Protein AF-A0A8T5E9S1-F1 (afdb_monomer_lite)

Radius of gyration: 13.84 Å; chains: 1; bounding box: 34×26×30 Å

Foldseek 3Di:
DVVVVDPAAEAEDADPPCPDCNVVVVVVVPHPAYAYDVPPDDPRHPHYCPVVVVVVVD

pLDDT: mean 96.28, std 2.48, range [82.19, 98.56]

Sequence (58 aa):
LKKQKCKRIYVACTHALLMNDAENKIKKAGVTSIISTNTIPGKTSKVDVSKAIAKAIM

Secondary structure (DSSP, 8-state):
-GGGT-S--EEEES----TTTHHHHHHHTT-SEEEEETTS-STTEEE--HHHHHHHH-

Structure (mmCIF, N/CA/C/O ba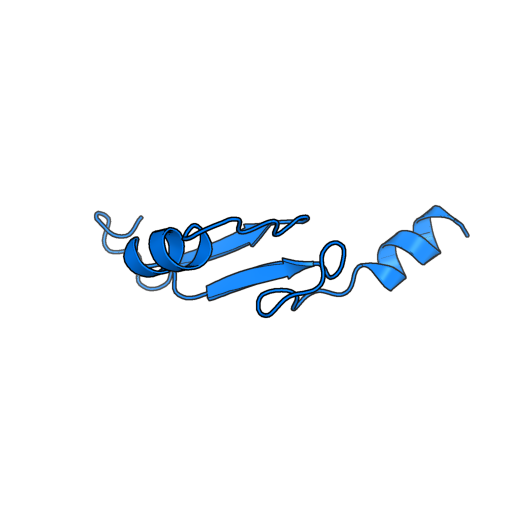ckbone):
data_AF-A0A8T5E9S1-F1
#
_entry.id   AF-A0A8T5E9S1-F1
#
loop_
_atom_site.group_PDB
_atom_site.id
_atom_site.type_symbol
_atom_site.label_atom_id
_atom_site.label_alt_id
_atom_site.label_comp_id
_atom_site.label_asym_id
_atom_site.label_entity_id
_atom_site.label_seq_id
_atom_site.pdbx_PDB_ins_code
_atom_site.Cartn_x
_atom_site.Cartn_y
_atom_site.Cartn_z
_atom_site.occupancy
_atom_site.B_iso_or_equiv
_atom_site.auth_seq_id
_atom_site.auth_comp_id
_atom_site.auth_asym_id
_atom_site.auth_atom_id
_atom_site.pdbx_PDB_model_num
ATOM 1 N N . LEU A 1 1 ? -16.683 6.420 1.135 1.00 90.81 1 LEU A N 1
ATOM 2 C CA . LEU A 1 1 ? -16.165 5.218 1.835 1.00 90.81 1 LEU A CA 1
ATOM 3 C C . LEU A 1 1 ? -16.424 5.236 3.345 1.00 90.81 1 LEU A C 1
ATOM 5 O O . LEU A 1 1 ? -17.414 4.651 3.757 1.00 90.81 1 LEU A O 1
ATOM 9 N N . LYS A 1 2 ? -15.646 5.934 4.194 1.00 91.94 2 LYS A N 1
ATOM 10 C CA . LYS A 1 2 ? -15.877 5.875 5.661 1.00 91.94 2 LYS A CA 1
ATOM 11 C C . LYS A 1 2 ? -17.242 6.427 6.096 1.00 91.94 2 LYS A C 1
ATOM 13 O O . LYS A 1 2 ? -17.954 5.766 6.841 1.00 91.94 2 LYS A O 1
ATOM 18 N N . LYS A 1 3 ? -17.664 7.570 5.539 1.00 94.56 3 LYS A N 1
ATOM 19 C CA . LYS A 1 3 ? -19.023 8.124 5.735 1.00 94.56 3 LYS A CA 1
ATOM 20 C C . LYS A 1 3 ? -20.142 7.202 5.218 1.00 94.56 3 LYS A C 1
ATOM 22 O O . LYS A 1 3 ? -21.264 7.285 5.688 1.00 94.56 3 LYS A O 1
ATOM 27 N N . GLN A 1 4 ? -19.822 6.304 4.286 1.00 94.94 4 GLN A N 1
ATOM 28 C CA . GLN A 1 4 ? -20.740 5.302 3.731 1.00 94.94 4 GLN A CA 1
ATOM 29 C C . GLN A 1 4 ? -20.668 3.962 4.486 1.00 94.94 4 GLN A C 1
ATOM 31 O O . GLN A 1 4 ? -21.115 2.944 3.974 1.00 94.94 4 GLN A O 1
ATOM 36 N N . LYS A 1 5 ? -20.100 3.944 5.702 1.00 93.81 5 LYS A N 1
ATOM 37 C CA . LYS A 1 5 ? -20.037 2.765 6.582 1.00 93.81 5 LYS A CA 1
ATOM 38 C C . LYS A 1 5 ? -19.282 1.557 5.993 1.00 93.81 5 LYS A C 1
ATOM 40 O O . LYS A 1 5 ? -19.537 0.421 6.385 1.00 93.81 5 LYS A O 1
ATOM 45 N N . CYS A 1 6 ? -18.309 1.770 5.100 1.00 95.75 6 CYS A N 1
ATOM 46 C CA . CYS A 1 6 ? -17.407 0.693 4.673 1.00 95.75 6 CYS A CA 1
ATOM 47 C C . CYS A 1 6 ? -16.626 0.136 5.878 1.00 95.75 6 CYS A C 1
ATOM 49 O O . CYS A 1 6 ? -15.953 0.893 6.577 1.00 95.75 6 CYS A O 1
ATOM 51 N N . LYS A 1 7 ? -16.671 -1.188 6.091 1.00 95.31 7 LYS A N 1
ATOM 52 C CA . LYS A 1 7 ? -16.053 -1.850 7.257 1.00 95.31 7 LYS A CA 1
ATOM 53 C C . LYS A 1 7 ? -14.525 -1.741 7.276 1.00 95.31 7 LYS A C 1
ATOM 55 O O . LYS A 1 7 ? -13.934 -1.548 8.333 1.00 95.31 7 LYS A O 1
ATOM 60 N N . ARG A 1 8 ? -13.882 -1.903 6.117 1.00 96.62 8 ARG A N 1
ATOM 61 C CA . ARG A 1 8 ? -12.425 -1.823 5.944 1.00 96.62 8 ARG A CA 1
ATOM 62 C C . ARG A 1 8 ? -12.113 -1.114 4.635 1.00 96.62 8 ARG A C 1
ATOM 64 O O . ARG A 1 8 ? -12.783 -1.360 3.637 1.00 96.62 8 ARG A O 1
ATOM 71 N N . ILE A 1 9 ? -11.120 -0.234 4.651 1.00 97.62 9 ILE A N 1
ATOM 72 C CA . ILE A 1 9 ? -10.704 0.550 3.485 1.00 97.62 9 ILE A CA 1
ATOM 73 C C . ILE A 1 9 ? -9.212 0.320 3.310 1.00 97.62 9 ILE A C 1
ATOM 75 O O . ILE A 1 9 ? -8.432 0.675 4.185 1.00 97.62 9 ILE A O 1
ATOM 79 N N . TYR A 1 10 ? -8.811 -0.263 2.192 1.00 97.44 10 TYR A N 1
ATOM 80 C CA . TYR A 1 10 ? -7.405 -0.445 1.855 1.00 97.44 10 TYR A CA 1
ATOM 81 C C . TYR A 1 10 ? -7.065 0.477 0.695 1.00 97.44 10 TYR A C 1
ATOM 83 O O . TYR A 1 10 ? -7.863 0.621 -0.229 1.00 97.44 10 TYR A O 1
ATOM 91 N N . VAL A 1 11 ? -5.901 1.116 0.761 1.00 97.06 11 VAL A N 1
ATOM 92 C CA . VAL A 1 11 ? -5.392 1.958 -0.324 1.00 97.06 11 VAL A CA 1
ATOM 93 C C . VAL A 1 11 ? -4.129 1.316 -0.863 1.00 97.06 11 VAL A C 1
ATOM 95 O O . VAL A 1 11 ? -3.249 0.945 -0.085 1.00 97.06 11 VAL A O 1
ATOM 98 N N . ALA A 1 12 ? -4.058 1.193 -2.185 1.00 97.81 12 ALA A N 1
ATOM 99 C CA . ALA A 1 12 ? -2.898 0.683 -2.891 1.00 97.81 12 ALA A CA 1
ATOM 100 C C . ALA A 1 12 ? -2.347 1.742 -3.852 1.00 97.81 12 ALA A C 1
ATOM 102 O O . ALA A 1 12 ? -3.121 2.432 -4.515 1.00 97.81 12 ALA A O 1
ATOM 103 N N . CYS A 1 13 ? -1.025 1.864 -3.938 1.00 97.50 13 CYS A N 1
ATOM 104 C CA . CYS A 1 13 ? -0.352 2.682 -4.947 1.00 97.50 13 CYS A CA 1
ATOM 105 C C . CYS A 1 13 ? 0.981 2.050 -5.363 1.00 97.50 13 CYS A C 1
ATOM 107 O O . CYS A 1 13 ? 1.587 1.295 -4.607 1.00 97.50 13 CYS A O 1
ATOM 109 N N . THR A 1 14 ? 1.456 2.350 -6.571 1.00 97.88 14 THR A N 1
ATOM 110 C CA . THR A 1 14 ? 2.776 1.887 -7.017 1.00 97.88 14 THR A CA 1
ATOM 111 C C . THR A 1 14 ? 3.869 2.640 -6.263 1.00 97.88 14 THR A C 1
ATOM 113 O O . THR A 1 14 ? 4.601 2.031 -5.485 1.00 97.88 14 THR A O 1
ATOM 116 N N . HIS A 1 15 ? 3.905 3.965 -6.401 1.00 97.38 15 HIS A N 1
ATOM 117 C CA . HIS A 1 15 ? 4.938 4.835 -5.840 1.00 97.38 15 HIS A CA 1
ATOM 118 C C . HIS A 1 15 ? 4.434 5.566 -4.588 1.00 97.38 15 HIS A C 1
ATOM 120 O O . HIS A 1 15 ? 3.758 6.594 -4.669 1.00 97.38 15 HIS A O 1
ATOM 126 N N . ALA A 1 16 ? 4.758 5.044 -3.406 1.00 96.44 16 ALA A N 1
ATOM 127 C CA . ALA A 1 16 ? 4.380 5.662 -2.137 1.00 96.44 16 ALA A CA 1
ATOM 128 C C . ALA A 1 16 ? 5.388 6.731 -1.697 1.00 96.44 16 ALA A C 1
ATOM 130 O O . ALA A 1 16 ? 6.183 6.503 -0.793 1.00 96.44 16 ALA A O 1
ATOM 131 N N . LEU A 1 17 ? 5.325 7.917 -2.313 1.00 97.00 17 LEU A N 1
ATOM 132 C CA . LEU A 1 17 ? 6.155 9.061 -1.905 1.00 97.00 17 LEU A CA 1
ATOM 133 C C . LEU A 1 17 ? 5.862 9.508 -0.465 1.00 97.00 17 LEU A C 1
ATOM 135 O O . LEU A 1 17 ? 6.780 9.855 0.266 1.00 97.00 17 LEU A O 1
ATOM 139 N N . LEU A 1 18 ? 4.578 9.521 -0.081 1.00 94.81 18 LEU A N 1
ATOM 140 C CA . LEU A 1 18 ? 4.087 9.818 1.275 1.00 94.81 18 LEU A CA 1
ATOM 141 C C . LEU A 1 18 ? 4.773 11.017 1.967 1.00 94.81 18 LEU A C 1
ATOM 143 O O . LEU A 1 18 ? 5.014 10.987 3.170 1.00 94.81 18 LEU A O 1
ATOM 147 N N . MET A 1 19 ? 5.054 12.086 1.217 1.00 94.50 19 MET A N 1
ATOM 148 C CA . MET A 1 19 ? 5.772 13.254 1.732 1.00 94.50 19 MET A CA 1
ATOM 149 C C . MET A 1 19 ? 5.027 13.944 2.880 1.00 94.50 19 MET A C 1
ATOM 151 O O . MET A 1 19 ? 3.793 14.025 2.896 1.00 94.50 19 MET A O 1
ATOM 155 N N . ASN A 1 20 ? 5.798 14.528 3.798 1.00 95.12 20 ASN A N 1
ATOM 156 C CA . ASN A 1 20 ? 5.287 15.252 4.960 1.00 95.12 20 ASN A CA 1
ATOM 157 C C . ASN A 1 20 ? 4.315 14.375 5.778 1.00 95.12 20 ASN A C 1
ATOM 159 O O . ASN A 1 20 ? 4.618 13.235 6.113 1.00 95.12 20 ASN A O 1
ATOM 163 N N . ASP A 1 21 ? 3.126 14.894 6.090 1.00 95.25 21 ASP A N 1
ATOM 164 C CA . ASP A 1 21 ? 2.111 14.206 6.897 1.00 95.25 21 ASP A CA 1
ATOM 165 C C . ASP A 1 21 ? 1.128 13.363 6.052 1.00 95.25 21 ASP A C 1
ATOM 167 O O . ASP A 1 21 ? 0.032 13.034 6.508 1.00 95.25 21 ASP A O 1
ATOM 171 N N . ALA A 1 22 ? 1.458 13.042 4.794 1.00 96.88 22 ALA A N 1
ATOM 172 C CA . ALA A 1 22 ? 0.532 12.359 3.886 1.00 96.88 22 ALA A CA 1
ATOM 173 C C . ALA A 1 22 ? 0.065 10.998 4.431 1.00 96.88 22 ALA A C 1
ATOM 175 O O . ALA A 1 22 ? -1.137 10.721 4.438 1.00 96.88 22 ALA A O 1
ATOM 176 N N . GLU A 1 23 ? 0.983 10.174 4.952 1.00 96.06 23 GLU A N 1
ATOM 177 C CA . GLU A 1 23 ? 0.641 8.867 5.532 1.00 96.06 23 GLU A CA 1
ATOM 178 C C . GLU A 1 23 ? -0.361 9.009 6.691 1.00 96.06 23 GLU A C 1
ATOM 180 O O . GLU A 1 23 ? -1.369 8.298 6.756 1.00 96.06 23 GLU A O 1
ATOM 185 N N . ASN A 1 24 ? -0.130 9.975 7.582 1.00 96.62 24 ASN A N 1
ATOM 186 C CA . ASN A 1 24 ? -0.992 10.232 8.731 1.00 96.62 24 ASN A CA 1
ATOM 187 C C . ASN A 1 24 ? -2.356 10.784 8.317 1.00 96.62 24 ASN A C 1
ATOM 189 O O . ASN A 1 24 ? -3.372 10.346 8.856 1.00 96.62 24 ASN A O 1
ATOM 193 N N . LYS A 1 25 ? -2.416 11.696 7.339 1.00 97.44 25 LYS A N 1
ATOM 194 C CA . LYS A 1 25 ? -3.685 12.201 6.788 1.00 97.44 25 LYS A CA 1
ATOM 195 C C . LYS A 1 25 ? -4.537 11.069 6.214 1.00 97.44 25 LYS A C 1
ATOM 197 O O . LYS A 1 25 ? -5.732 10.997 6.502 1.00 97.44 25 LYS A O 1
ATOM 202 N N . ILE A 1 26 ? -3.924 10.147 5.472 1.00 96.69 26 ILE A N 1
ATOM 203 C CA . ILE A 1 26 ? -4.613 8.984 4.895 1.00 96.69 26 ILE A CA 1
ATOM 204 C C . ILE A 1 26 ? -5.121 8.047 6.002 1.00 96.69 26 ILE A C 1
ATOM 206 O O . ILE A 1 26 ? -6.280 7.624 5.977 1.00 96.69 26 ILE A O 1
ATOM 210 N N . LYS A 1 27 ? -4.303 7.768 7.025 1.00 95.50 27 LYS A N 1
ATOM 211 C CA . LYS A 1 27 ? -4.734 6.975 8.191 1.00 95.50 27 LYS A CA 1
ATOM 212 C C . LYS A 1 27 ? -5.894 7.641 8.939 1.00 95.50 27 LYS A C 1
ATOM 214 O O . LYS A 1 27 ? -6.890 6.979 9.227 1.00 95.50 27 LYS A O 1
ATOM 219 N N . LYS A 1 28 ? -5.824 8.956 9.184 1.00 96.81 28 LYS A N 1
ATOM 220 C CA . LYS A 1 28 ? -6.890 9.743 9.839 1.00 96.81 28 LYS A CA 1
ATOM 221 C C . LYS A 1 28 ? -8.193 9.755 9.031 1.00 96.81 28 LYS A C 1
ATOM 223 O O . LYS A 1 28 ? -9.269 9.710 9.622 1.00 96.81 28 LYS A O 1
ATOM 228 N N . ALA A 1 29 ? -8.121 9.701 7.697 1.00 96.62 29 ALA A N 1
ATOM 229 C CA . ALA A 1 29 ? -9.297 9.530 6.835 1.00 96.62 29 ALA A CA 1
ATOM 230 C C . ALA A 1 29 ? -10.010 8.174 7.040 1.00 96.62 29 ALA A C 1
ATOM 232 O O . ALA A 1 29 ? -11.155 7.992 6.617 1.00 96.62 29 ALA A O 1
ATOM 233 N N . GLY A 1 30 ? -9.366 7.238 7.746 1.00 96.38 30 GLY A N 1
ATOM 234 C CA . GLY A 1 30 ? -9.935 5.970 8.183 1.00 96.38 30 GLY A CA 1
ATOM 235 C C . GLY A 1 30 ? -9.605 4.785 7.293 1.00 96.38 30 GLY A C 1
ATOM 236 O O . GLY A 1 30 ? -10.398 3.849 7.203 1.00 96.38 30 GLY A O 1
ATOM 237 N N . VAL A 1 31 ? -8.445 4.843 6.647 1.00 97.56 31 VAL A N 1
ATOM 238 C CA . VAL A 1 31 ? -7.860 3.7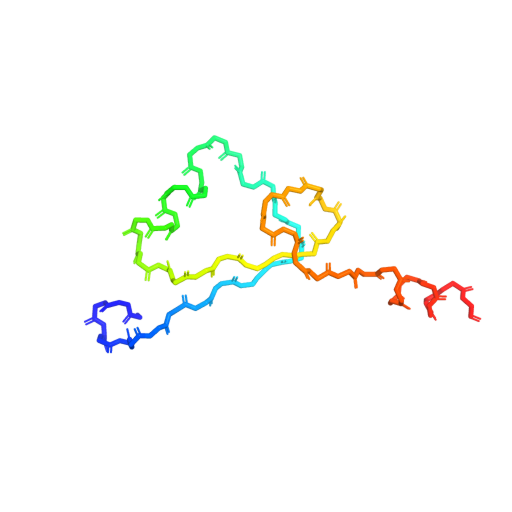26 5.915 1.00 97.56 31 VAL A CA 1
ATOM 239 C C . VAL A 1 31 ? -7.325 2.686 6.901 1.00 97.56 31 VAL A C 1
ATOM 241 O O . VAL A 1 31 ? -6.627 3.008 7.856 1.00 97.56 31 VAL A O 1
ATOM 244 N N . THR A 1 32 ? -7.657 1.424 6.655 1.00 97.25 32 THR A N 1
ATOM 245 C CA . THR A 1 32 ? -7.203 0.247 7.400 1.00 97.25 32 THR A CA 1
ATOM 246 C C . THR A 1 32 ? -5.727 -0.045 7.145 1.00 97.25 32 THR A C 1
ATOM 248 O O . THR A 1 32 ? -4.990 -0.368 8.072 1.00 97.25 32 THR A O 1
ATOM 251 N N . SER A 1 33 ? -5.272 0.054 5.895 1.00 96.94 33 SER A N 1
ATOM 252 C CA . SER A 1 33 ? -3.853 -0.076 5.568 1.00 96.94 33 SER A CA 1
ATOM 253 C C . SER A 1 33 ? -3.521 0.597 4.246 1.00 96.94 33 SER A C 1
ATOM 255 O O . SER A 1 33 ? -4.343 0.619 3.328 1.00 96.94 33 SER A O 1
ATOM 257 N N . ILE A 1 34 ? -2.295 1.103 4.166 1.00 97.94 34 ILE A N 1
ATOM 258 C CA . ILE A 1 34 ? -1.680 1.579 2.932 1.00 97.94 34 ILE A CA 1
ATOM 259 C C . ILE A 1 34 ? -0.725 0.480 2.470 1.00 97.94 34 ILE A C 1
ATOM 261 O O . ILE A 1 34 ? 0.061 -0.044 3.265 1.00 97.94 34 ILE A O 1
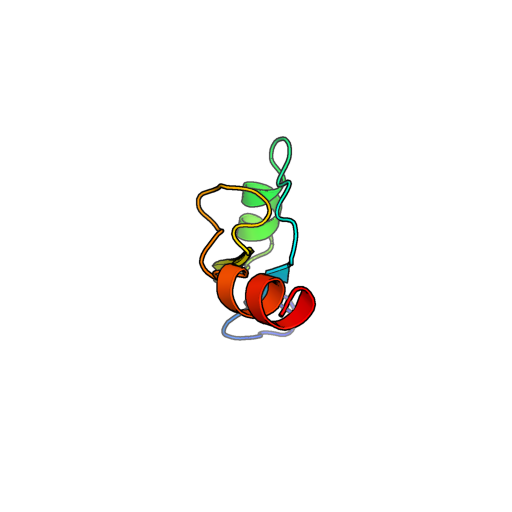ATOM 265 N N . ILE A 1 35 ? -0.847 0.099 1.206 1.00 98.31 35 ILE A N 1
ATOM 266 C CA . ILE A 1 35 ? -0.076 -0.961 0.565 1.00 98.31 35 ILE A CA 1
ATOM 267 C C . ILE A 1 35 ? 0.617 -0.327 -0.633 1.00 98.31 35 ILE A C 1
ATOM 269 O O . ILE A 1 35 ? -0.030 0.282 -1.479 1.00 98.31 35 ILE A O 1
ATOM 273 N N . SER A 1 36 ? 1.930 -0.459 -0.715 1.00 98.44 36 SER A N 1
ATOM 274 C CA . SER A 1 36 ? 2.684 0.027 -1.858 1.00 98.44 36 SER A CA 1
ATOM 275 C C . SER A 1 36 ? 3.705 -0.976 -2.334 1.00 98.44 36 SER A C 1
ATOM 277 O O . SER A 1 36 ? 3.962 -1.990 -1.675 1.00 98.44 36 SER A O 1
ATOM 279 N N . THR A 1 37 ? 4.269 -0.684 -3.498 1.00 98.56 37 THR A N 1
ATOM 280 C CA . THR A 1 37 ? 5.398 -1.452 -4.008 1.00 98.56 37 THR A CA 1
ATOM 281 C C . THR A 1 37 ? 6.718 -0.987 -3.400 1.00 98.56 37 THR A C 1
ATOM 283 O O . THR A 1 37 ? 6.783 0.100 -2.821 1.00 98.56 37 THR A O 1
ATOM 286 N N . ASN A 1 38 ? 7.770 -1.777 -3.598 1.00 97.81 38 ASN A N 1
ATOM 287 C CA . ASN A 1 38 ? 9.160 -1.432 -3.287 1.00 97.81 38 ASN A CA 1
ATOM 288 C C . ASN A 1 38 ? 9.838 -0.521 -4.318 1.00 97.81 38 ASN A C 1
ATOM 290 O O . ASN A 1 38 ? 11.044 -0.316 -4.233 1.00 97.81 38 ASN A O 1
ATOM 294 N N . THR A 1 39 ? 9.090 0.077 -5.253 1.00 97.75 39 THR A N 1
ATOM 295 C CA . THR A 1 39 ? 9.641 1.125 -6.136 1.00 97.75 39 THR A CA 1
ATOM 296 C C . THR A 1 39 ? 10.087 2.369 -5.365 1.00 97.75 39 THR A C 1
ATOM 298 O O . THR A 1 39 ? 10.976 3.080 -5.821 1.00 97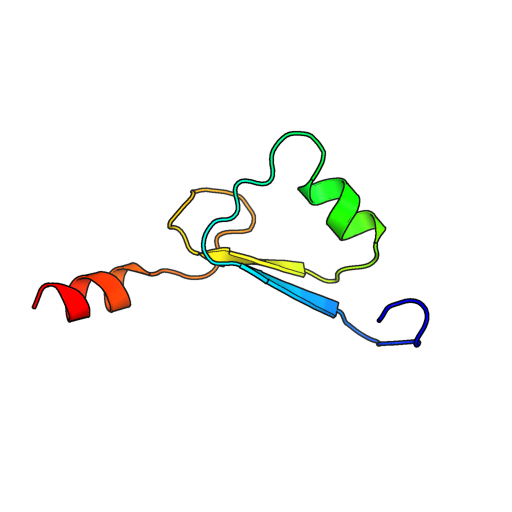.75 39 THR A O 1
ATOM 301 N N . ILE A 1 40 ? 9.492 2.625 -4.193 1.00 97.00 40 ILE A N 1
ATOM 302 C CA . ILE A 1 40 ? 9.995 3.571 -3.194 1.00 97.00 40 ILE A CA 1
ATOM 303 C C . ILE A 1 40 ? 10.059 2.819 -1.858 1.00 97.00 40 ILE A C 1
ATOM 305 O O . ILE A 1 40 ? 9.018 2.347 -1.387 1.00 97.00 40 ILE A O 1
ATOM 309 N N . PRO A 1 41 ? 11.243 2.677 -1.238 1.00 94.06 41 PRO A N 1
ATOM 310 C CA . PRO A 1 41 ? 11.381 1.948 0.015 1.00 94.06 41 PRO A CA 1
ATOM 311 C C . PRO A 1 41 ? 10.672 2.687 1.156 1.00 94.06 41 PRO A C 1
ATOM 313 O O . PRO A 1 41 ? 10.777 3.903 1.297 1.00 94.06 41 PRO A O 1
ATOM 316 N N . GLY A 1 42 ? 9.954 1.947 2.000 1.00 92.94 42 GLY A N 1
ATOM 317 C CA . GLY A 1 42 ? 9.222 2.530 3.122 1.00 92.94 42 GLY A CA 1
ATOM 318 C C . GLY A 1 42 ? 8.340 1.526 3.855 1.00 92.94 42 GLY A C 1
ATOM 319 O O . GLY A 1 42 ? 8.192 0.378 3.446 1.00 92.94 42 GLY A O 1
ATOM 320 N N . LYS A 1 43 ? 7.700 1.966 4.944 1.00 93.44 43 LYS A N 1
ATOM 321 C CA . LYS A 1 43 ? 6.892 1.097 5.826 1.00 93.44 43 LYS A CA 1
ATOM 322 C C . LYS A 1 43 ? 5.653 0.497 5.151 1.00 93.44 43 LYS A C 1
ATOM 324 O O . LYS A 1 43 ? 5.122 -0.511 5.610 1.00 93.44 43 LYS A O 1
ATOM 329 N N . THR A 1 44 ? 5.167 1.122 4.083 1.00 96.19 44 THR A N 1
ATOM 330 C CA . THR A 1 44 ? 4.002 0.655 3.320 1.00 96.19 44 THR A CA 1
ATOM 331 C C . THR A 1 44 ? 4.380 -0.263 2.159 1.00 96.19 44 THR A C 1
ATOM 333 O O . THR A 1 44 ? 3.482 -0.877 1.584 1.00 96.19 44 THR A O 1
ATOM 336 N N . SER A 1 45 ? 5.674 -0.382 1.832 1.00 97.12 45 SER A N 1
ATOM 337 C CA . SER A 1 45 ? 6.198 -1.203 0.737 1.00 97.12 45 SER A CA 1
ATOM 338 C C . SER A 1 45 ? 6.067 -2.693 1.064 1.00 97.12 45 SER A C 1
ATOM 340 O O . SER A 1 45 ? 6.983 -3.315 1.596 1.00 97.12 45 SER A O 1
ATOM 342 N N . LYS A 1 46 ? 4.904 -3.263 0.755 1.00 97.56 46 LYS A N 1
ATOM 343 C CA . LYS A 1 46 ? 4.552 -4.663 1.036 1.00 97.56 46 LYS A CA 1
ATOM 344 C C . LYS A 1 46 ? 4.570 -5.545 -0.207 1.00 97.56 46 LYS A C 1
ATOM 346 O O . LYS A 1 46 ? 4.492 -6.761 -0.081 1.00 97.56 46 LYS A O 1
ATOM 351 N N . VAL A 1 47 ? 4.608 -4.941 -1.393 1.00 98.00 47 VAL A N 1
ATOM 352 C CA . VAL A 1 47 ? 4.558 -5.650 -2.673 1.00 98.00 47 VAL A CA 1
ATOM 353 C C . VAL A 1 47 ? 5.905 -5.504 -3.373 1.00 98.00 47 VAL A C 1
ATOM 355 O O . VAL A 1 47 ? 6.388 -4.392 -3.560 1.00 98.00 47 VAL A O 1
ATOM 358 N N . ASP A 1 48 ? 6.508 -6.616 -3.774 1.00 97.56 48 ASP A N 1
ATOM 359 C CA . ASP A 1 48 ? 7.768 -6.612 -4.517 1.00 97.56 48 ASP A CA 1
ATOM 360 C C . ASP A 1 48 ? 7.509 -6.605 -6.035 1.00 97.56 48 ASP A C 1
ATOM 362 O O . ASP A 1 48 ? 6.801 -7.474 -6.550 1.00 97.56 48 ASP A O 1
ATOM 366 N N . VAL A 1 49 ? 8.072 -5.631 -6.759 1.00 97.88 49 VAL A N 1
ATOM 367 C CA . VAL A 1 49 ? 7.974 -5.536 -8.228 1.00 97.88 49 VAL A CA 1
ATOM 368 C C . VAL A 1 49 ? 9.103 -6.247 -8.976 1.00 97.88 49 VAL A C 1
ATOM 370 O O . VAL A 1 49 ? 9.037 -6.331 -10.201 1.00 97.88 49 VAL A O 1
ATOM 373 N N . SER A 1 50 ? 10.098 -6.816 -8.289 1.00 97.44 50 SER A N 1
ATOM 374 C CA . SER A 1 50 ? 11.280 -7.443 -8.908 1.00 97.44 50 SER A CA 1
ATOM 375 C C . SER A 1 50 ? 10.906 -8.488 -9.958 1.00 97.44 50 SER A C 1
ATOM 377 O O . SER A 1 50 ? 11.460 -8.495 -11.053 1.00 97.44 50 SER A O 1
ATOM 379 N N . LYS A 1 51 ? 9.890 -9.319 -9.683 1.00 97.50 51 LYS A N 1
ATOM 380 C CA . LYS A 1 51 ? 9.394 -10.322 -10.641 1.00 97.50 51 LYS A CA 1
ATOM 381 C C . LYS A 1 51 ? 8.796 -9.691 -11.903 1.00 97.50 51 LYS A C 1
ATOM 383 O O . LYS A 1 51 ? 8.975 -10.223 -12.996 1.00 97.50 51 LYS A O 1
ATOM 388 N N . ALA A 1 52 ? 8.066 -8.586 -11.756 1.00 97.25 52 ALA A N 1
ATOM 389 C CA . ALA A 1 52 ? 7.464 -7.883 -12.886 1.00 97.25 52 ALA A CA 1
ATOM 390 C C . ALA A 1 52 ? 8.535 -7.205 -13.753 1.00 97.25 52 ALA A C 1
ATOM 392 O O . ALA A 1 52 ? 8.461 -7.294 -14.974 1.00 97.25 52 ALA A O 1
ATOM 393 N N . ILE A 1 53 ? 9.551 -6.601 -13.127 1.00 97.69 53 ILE A N 1
ATOM 394 C CA . ILE A 1 53 ? 10.693 -5.993 -13.825 1.00 97.69 53 ILE A CA 1
ATOM 395 C C . ILE A 1 53 ? 11.507 -7.064 -14.553 1.00 97.69 53 ILE A C 1
ATOM 397 O O . ILE A 1 53 ? 11.786 -6.909 -15.736 1.00 97.69 53 ILE A O 1
ATOM 401 N N . ALA A 1 54 ? 11.826 -8.176 -13.883 1.00 98.31 54 ALA A N 1
ATOM 402 C CA . ALA A 1 54 ? 12.556 -9.285 -14.491 1.00 98.31 54 ALA A CA 1
ATOM 403 C C . ALA A 1 54 ? 11.844 -9.794 -15.755 1.00 98.31 54 ALA A C 1
ATOM 405 O O . ALA A 1 54 ? 12.475 -9.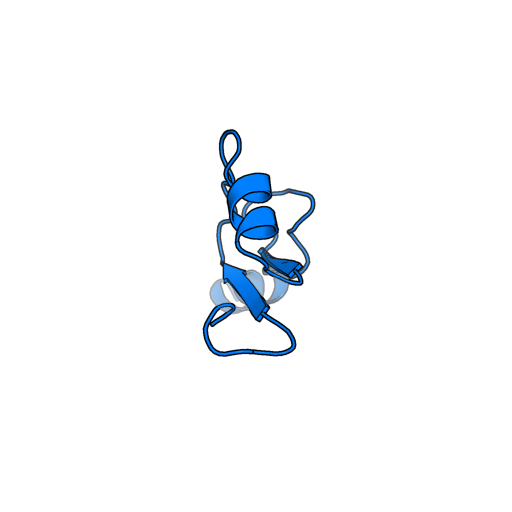949 -16.791 1.00 98.31 54 ALA A O 1
ATOM 406 N N . LYS A 1 55 ? 10.516 -9.962 -15.703 1.00 98.19 55 LYS A N 1
ATOM 407 C CA . LYS A 1 55 ? 9.704 -10.359 -16.865 1.00 98.19 55 LYS A CA 1
ATOM 408 C C . LYS A 1 55 ? 9.674 -9.314 -17.992 1.00 98.19 55 LYS A C 1
ATOM 410 O O . LYS A 1 55 ? 9.382 -9.665 -19.123 1.00 98.19 55 LYS A O 1
ATOM 415 N N . ALA A 1 56 ? 9.874 -8.035 -17.689 1.00 97.88 56 ALA A N 1
ATOM 416 C CA . ALA A 1 56 ? 9.858 -6.981 -18.702 1.00 97.88 56 ALA A CA 1
ATOM 417 C C . ALA A 1 56 ? 11.197 -6.849 -19.445 1.00 97.88 56 ALA A C 1
ATOM 419 O O . ALA A 1 56 ? 11.230 -6.260 -20.521 1.00 97.88 56 ALA A O 1
ATOM 420 N N . ILE A 1 57 ? 12.286 -7.352 -18.854 1.00 97.19 57 ILE A N 1
ATOM 421 C CA . ILE A 1 57 ? 13.645 -7.275 -19.410 1.00 97.19 57 ILE A CA 1
ATOM 422 C C . ILE A 1 57 ? 14.077 -8.611 -20.047 1.00 97.19 57 ILE A C 1
ATOM 424 O O . ILE A 1 57 ? 14.897 -8.593 -20.961 1.00 97.19 57 ILE A O 1
ATOM 428 N N . MET A 1 58 ? 13.541 -9.745 -19.578 1.00 82.19 58 MET A N 1
ATOM 429 C CA . MET A 1 58 ? 13.764 -11.090 -20.139 1.00 82.19 58 MET A CA 1
ATOM 430 C C . MET A 1 58 ? 12.707 -11.447 -21.180 1.00 82.19 58 MET A C 1
ATOM 432 O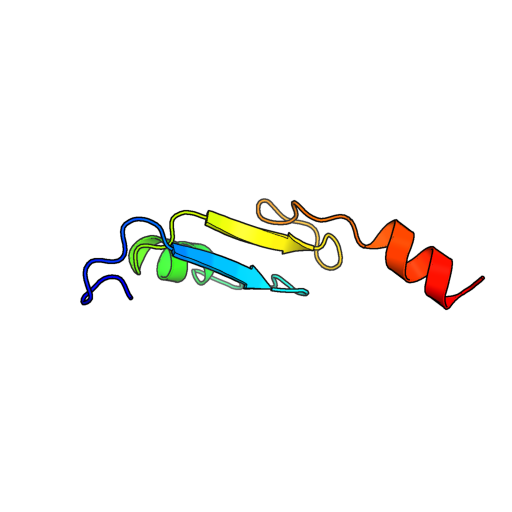 O . MET A 1 58 ? 13.100 -11.972 -22.242 1.00 82.19 58 MET A O 1
#